Protein AF-A0A7W0K1G7-F1 (afdb_monomer)

Nearest PDB structures (foldseek):
  1kll-assembly1_A-2  TM=8.749E-01  e=5.408E-03  Streptomyces lavendulae
  1kmz-assembly1_A  TM=8.647E-01  e=8.917E-03  Streptomyces lavendulae
  2a4x-assembly1_B  TM=8.771E-01  e=1.076E-02  Streptomyces caespitosus
  3e5d-assembly1_A-2  TM=8.400E-01  e=2.747E-02  Listeria monocytogenes serotype 4b str. F2365
  2pjs-assembly1_B  TM=8.213E-01  e=3.997E-02  Agrobacterium fabrum str. C58

pLDDT: mean 77.23, std 14.1, range [45.22, 93.88]

Secondary structure (DSSP, 8-state):
-HHHHHHTT-EEEEEEEEETTTEEEEEEE-TTS-EEEEEEES------TT-S-S----------PPP--

Mean predicted aligned error: 13.35 Å

Foldseek 3Di:
DVVVCVVVVWAWPADFDQDPVAWTWTWTADPVRDIDIDIDGNDDPDPDPPPPPPPPPPPPPPPPDDDDD

Structure (mmCIF, N/CA/C/O backbone):
data_AF-A0A7W0K1G7-F1
#
_entry.id   AF-A0A7W0K1G7-F1
#
loop_
_atom_site.group_PDB
_atom_site.id
_atom_site.type_symbol
_atom_site.label_atom_id
_atom_site.label_alt_id
_atom_site.label_comp_id
_atom_site.label_asym_id
_atom_site.label_entity_id
_atom_site.label_seq_id
_atom_site.pdbx_PDB_ins_code
_atom_site.Cartn_x
_atom_site.Cartn_y
_atom_site.Cartn_z
_atom_site.occupancy
_atom_site.B_iso_or_equiv
_atom_site.auth_seq_id
_atom_site.auth_comp_id
_atom_site.auth_asym_id
_atom_site.auth_atom_id
_atom_site.pdbx_PDB_model_num
ATOM 1 N N . MET A 1 1 ? 0.581 -10.973 0.294 1.00 62.59 1 MET A N 1
ATOM 2 C CA . MET A 1 1 ? 1.008 -9.975 1.299 1.00 62.59 1 MET A CA 1
ATOM 3 C C . MET A 1 1 ? -0.195 -9.247 1.886 1.00 62.59 1 MET A C 1
ATOM 5 O O . MET A 1 1 ? -0.515 -9.509 3.033 1.00 62.59 1 MET A O 1
A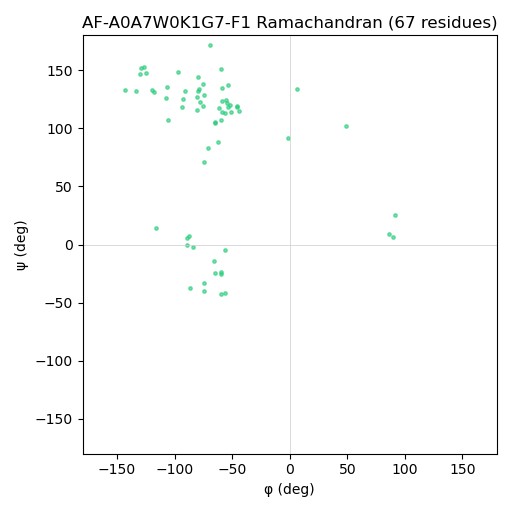TOM 9 N N . VAL A 1 2 ? -0.928 -8.449 1.102 1.00 72.19 2 VAL A N 1
ATOM 10 C CA . VAL A 1 2 ? -2.074 -7.653 1.593 1.00 72.19 2 VAL A CA 1
ATOM 11 C C . VAL A 1 2 ? -3.163 -8.481 2.284 1.00 72.19 2 VAL A C 1
ATOM 13 O O . VAL A 1 2 ? -3.578 -8.117 3.373 1.00 72.19 2 VAL A O 1
ATOM 16 N N . GLY A 1 3 ? -3.525 -9.659 1.759 1.00 75.62 3 GLY A N 1
ATOM 17 C CA . GLY A 1 3 ? -4.525 -10.520 2.414 1.00 75.62 3 GLY A CA 1
ATOM 18 C C . GLY A 1 3 ? -4.161 -10.977 3.838 1.00 75.62 3 GLY A C 1
ATOM 19 O O . GLY A 1 3 ? -5.053 -11.217 4.643 1.00 75.62 3 GLY A O 1
ATOM 20 N N . ARG A 1 4 ? -2.866 -11.040 4.192 1.00 80.19 4 ARG A N 1
ATOM 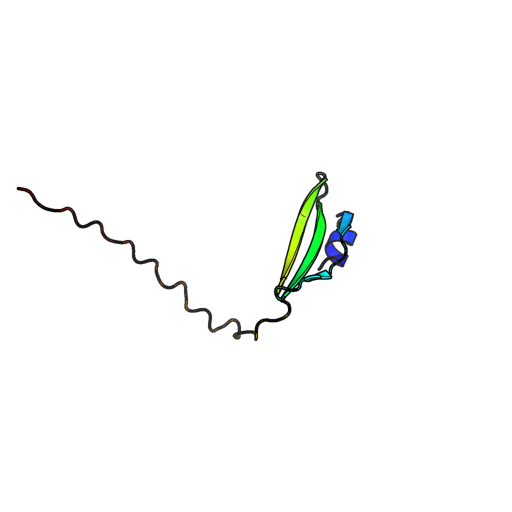21 C CA . ARG A 1 4 ? -2.441 -11.337 5.574 1.00 80.19 4 ARG A CA 1
ATOM 22 C C . ARG A 1 4 ? -2.660 -10.148 6.507 1.00 80.19 4 ARG A C 1
ATOM 24 O O . ARG A 1 4 ? -2.956 -10.351 7.674 1.00 80.19 4 ARG A O 1
ATOM 31 N N . LEU A 1 5 ? -2.525 -8.929 5.990 1.00 76.25 5 LEU A N 1
ATOM 32 C CA . LEU A 1 5 ? -2.742 -7.705 6.756 1.00 76.25 5 LEU A CA 1
ATOM 33 C C . LEU A 1 5 ? -4.233 -7.471 6.988 1.00 76.25 5 LEU A C 1
ATOM 35 O O . LEU A 1 5 ? -4.624 -7.165 8.106 1.00 76.25 5 LEU A O 1
ATOM 39 N N . THR A 1 6 ? -5.073 -7.739 5.986 1.00 77.31 6 THR A N 1
ATOM 40 C CA . THR A 1 6 ? -6.533 -7.727 6.155 1.00 77.31 6 THR A CA 1
ATOM 41 C C . THR A 1 6 ? -6.987 -8.732 7.216 1.00 77.31 6 THR A C 1
ATOM 43 O O . THR A 1 6 ? -7.790 -8.391 8.078 1.00 77.31 6 THR A O 1
ATOM 46 N N . ALA A 1 7 ? -6.426 -9.947 7.221 1.00 79.81 7 ALA A N 1
ATOM 47 C CA . ALA A 1 7 ? -6.705 -10.939 8.264 1.00 79.81 7 ALA A CA 1
ATOM 48 C C . ALA A 1 7 ? -6.217 -10.512 9.664 1.00 79.81 7 ALA A C 1
ATOM 50 O O . ALA A 1 7 ? -6.759 -10.974 10.662 1.00 79.81 7 ALA A O 1
ATOM 51 N N . ALA A 1 8 ? -5.218 -9.628 9.743 1.00 81.00 8 ALA A N 1
ATOM 52 C CA . ALA A 1 8 ? -4.696 -9.074 10.991 1.00 81.00 8 ALA A CA 1
ATOM 53 C C . ALA A 1 8 ? -5.423 -7.790 11.446 1.00 81.00 8 ALA A C 1
ATOM 55 O O . ALA A 1 8 ? -5.003 -7.170 12.417 1.00 81.00 8 ALA A O 1
ATOM 56 N N . GLY A 1 9 ? -6.494 -7.383 10.753 1.00 79.44 9 GLY A N 1
ATOM 57 C CA . GLY A 1 9 ? -7.292 -6.202 11.098 1.00 79.44 9 GLY A CA 1
ATOM 58 C C . GLY A 1 9 ? -6.833 -4.892 10.453 1.00 79.44 9 GLY A C 1
ATOM 59 O O . GLY A 1 9 ? -7.402 -3.847 10.752 1.00 79.44 9 GLY A O 1
ATOM 60 N N . ALA A 1 10 ? -5.849 -4.919 9.548 1.00 83.75 10 ALA A N 1
ATOM 61 C CA . ALA A 1 10 ? -5.458 -3.732 8.791 1.00 83.75 10 ALA A CA 1
ATOM 62 C C . ALA A 1 10 ? -6.502 -3.411 7.707 1.00 83.75 10 ALA A C 1
ATOM 64 O O . ALA A 1 10 ? -6.855 -4.271 6.890 1.00 83.75 10 ALA A O 1
ATOM 65 N N . ALA A 1 11 ? -6.972 -2.164 7.660 1.00 86.94 11 ALA A N 1
ATOM 66 C CA . ALA A 1 11 ? -7.930 -1.724 6.648 1.00 86.94 11 ALA A CA 1
ATOM 67 C C . ALA A 1 11 ? -7.212 -1.420 5.326 1.00 86.94 11 ALA A C 1
ATOM 69 O O . ALA A 1 11 ? -6.208 -0.716 5.307 1.00 86.94 11 ALA A O 1
ATOM 70 N N . VAL A 1 12 ? -7.712 -1.919 4.194 1.00 88.06 12 VAL A N 1
ATOM 71 C CA . VAL A 1 12 ? -7.122 -1.604 2.882 1.00 88.06 12 VAL A CA 1
ATOM 72 C C . VAL A 1 12 ? -7.616 -0.229 2.431 1.00 88.06 12 VAL A C 1
ATOM 74 O O . VAL A 1 12 ? -8.804 -0.048 2.189 1.00 88.06 12 VAL A O 1
ATOM 77 N N . LEU A 1 13 ? -6.700 0.735 2.307 1.00 90.19 13 LEU A N 1
ATOM 78 C CA . LEU A 1 13 ? -6.993 2.098 1.846 1.00 90.19 13 LEU A CA 1
ATOM 79 C C . LEU A 1 13 ? -6.948 2.200 0.318 1.00 90.19 13 LEU A C 1
ATOM 81 O O . LEU A 1 13 ? -7.742 2.916 -0.288 1.00 90.19 13 LEU A O 1
ATOM 85 N N . LYS A 1 14 ? -6.010 1.484 -0.311 1.00 90.62 14 LYS A N 1
ATOM 86 C CA . LYS A 1 14 ? -5.928 1.309 -1.766 1.00 90.62 14 LYS A CA 1
ATOM 87 C C . LYS A 1 14 ? -5.456 -0.095 -2.088 1.00 90.62 14 LYS A C 1
ATOM 89 O O . LYS A 1 14 ? -4.454 -0.564 -1.541 1.00 90.62 14 LYS A O 1
ATOM 94 N N . GLU A 1 15 ? -6.154 -0.724 -3.024 1.00 90.88 15 GLU A N 1
ATOM 95 C CA . GLU A 1 15 ? -5.772 -2.026 -3.550 1.00 90.88 15 GLU A CA 1
ATOM 96 C C . GLU A 1 15 ? -4.378 -1.990 -4.202 1.00 90.88 15 GLU A C 1
ATOM 98 O O . GLU A 1 15 ? -3.962 -0.943 -4.712 1.00 90.88 15 GLU A O 1
ATOM 103 N N . PRO A 1 16 ? -3.647 -3.122 -4.202 1.00 92.19 16 PRO A N 1
ATOM 104 C CA . PRO A 1 16 ? -2.372 -3.230 -4.896 1.00 92.19 16 PRO A CA 1
ATOM 105 C C . PRO A 1 16 ? -2.503 -2.874 -6.378 1.00 92.19 16 PRO A C 1
ATOM 107 O O . PRO A 1 16 ? -3.267 -3.510 -7.103 1.00 92.19 16 PRO A O 1
ATOM 110 N N . ARG A 1 17 ? -1.712 -1.908 -6.841 1.00 92.38 17 ARG A N 1
ATOM 111 C CA . ARG A 1 17 ? -1.646 -1.511 -8.249 1.00 92.38 17 ARG A CA 1
ATOM 112 C C . ARG A 1 17 ? -0.206 -1.453 -8.736 1.00 92.38 17 ARG A C 1
ATOM 114 O O . ARG A 1 17 ? 0.697 -1.073 -7.996 1.00 92.38 17 ARG A O 1
ATOM 121 N N . ASP A 1 18 ? -0.039 -1.795 -10.006 1.00 93.38 18 ASP A N 1
ATOM 122 C CA . ASP A 1 18 ? 1.218 -1.663 -10.730 1.00 93.38 18 ASP A CA 1
ATOM 123 C C . ASP A 1 18 ? 1.426 -0.205 -11.131 1.00 93.38 18 ASP A C 1
ATOM 125 O O . ASP A 1 18 ? 0.587 0.415 -11.790 1.00 93.38 18 ASP A O 1
ATOM 129 N N . MET A 1 19 ? 2.542 0.346 -10.685 1.00 93.50 19 MET A N 1
ATOM 130 C CA . MET A 1 19 ? 2.929 1.724 -10.906 1.00 93.50 19 MET A CA 1
ATOM 131 C C . MET A 1 19 ? 3.892 1.810 -12.095 1.00 93.50 19 MET A C 1
ATOM 133 O O . MET A 1 19 ? 4.688 0.894 -12.316 1.00 93.50 19 MET A O 1
ATOM 137 N N . PRO A 1 20 ? 3.866 2.919 -12.857 1.00 90.38 20 PRO A N 1
ATOM 138 C CA . PRO A 1 20 ? 4.622 3.042 -14.107 1.00 90.38 20 PRO A CA 1
ATOM 139 C C . PRO A 1 20 ? 6.147 3.022 -13.923 1.00 90.38 20 PRO A C 1
ATOM 141 O O . PRO A 1 20 ? 6.875 2.827 -14.888 1.00 90.38 20 PRO A O 1
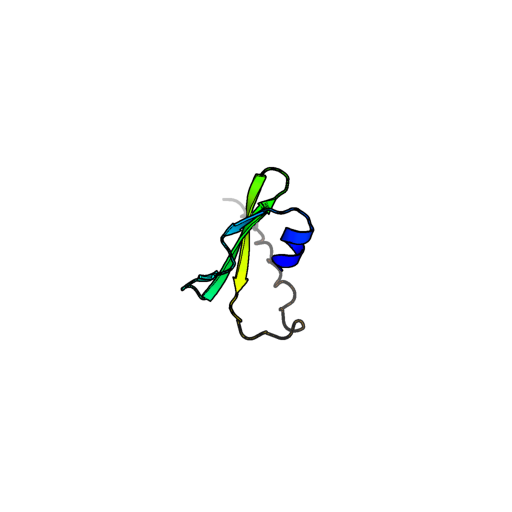ATOM 144 N N . TRP A 1 21 ? 6.637 3.195 -12.695 1.00 85.12 21 TRP A N 1
ATOM 145 C CA . TRP A 1 21 ? 8.053 3.081 -12.341 1.00 85.12 21 TRP A CA 1
ATOM 146 C C . TRP A 1 21 ? 8.500 1.650 -11.989 1.00 85.12 21 TRP A C 1
ATOM 148 O O . TRP A 1 21 ? 9.633 1.462 -11.561 1.00 85.12 21 TRP A O 1
ATOM 158 N N . GLY A 1 22 ? 7.644 0.636 -12.175 1.00 90.25 22 GLY A N 1
ATOM 159 C CA . GLY A 1 22 ? 8.032 -0.774 -12.036 1.00 90.25 22 GLY A CA 1
ATOM 160 C C . GLY A 1 22 ? 7.842 -1.367 -10.638 1.00 90.25 22 GLY A C 1
ATOM 161 O O . GLY A 1 22 ? 8.502 -2.342 -10.283 1.00 90.25 22 GLY A O 1
ATOM 162 N N . GLU A 1 23 ? 6.928 -0.821 -9.840 1.00 92.19 23 GLU A N 1
ATOM 163 C CA . GLU A 1 23 ? 6.589 -1.348 -8.515 1.00 92.19 23 GLU A CA 1
ATOM 164 C C . GLU A 1 23 ? 5.094 -1.623 -8.392 1.00 92.19 23 GLU A C 1
ATOM 166 O O . GLU A 1 23 ? 4.266 -0.902 -8.939 1.00 92.19 23 GLU A O 1
ATOM 171 N N . ARG A 1 24 ? 4.737 -2.646 -7.619 1.00 93.19 24 ARG A N 1
ATOM 172 C CA . ARG A 1 24 ? 3.384 -2.883 -7.131 1.00 93.19 24 ARG A CA 1
ATOM 173 C C . ARG A 1 24 ? 3.237 -2.248 -5.758 1.00 93.19 24 ARG A C 1
ATOM 175 O O . ARG A 1 24 ? 3.920 -2.661 -4.821 1.00 93.19 24 ARG A O 1
ATOM 182 N N . VAL A 1 25 ? 2.324 -1.290 -5.637 1.00 93.69 25 VAL A N 1
ATOM 183 C CA . VAL A 1 25 ? 2.094 -0.531 -4.403 1.00 93.69 25 VAL A CA 1
ATOM 184 C C . VAL A 1 25 ? 0.665 -0.730 -3.910 1.00 93.69 25 VAL A C 1
ATOM 186 O O . VAL A 1 25 ? -0.281 -0.626 -4.687 1.00 93.69 25 VAL A O 1
ATOM 189 N N . ALA A 1 26 ? 0.504 -0.998 -2.616 1.00 93.88 26 ALA A N 1
ATOM 190 C CA . ALA A 1 26 ? -0.780 -1.018 -1.916 1.00 93.88 26 ALA A CA 1
ATOM 191 C C . ALA A 1 26 ? -0.727 -0.102 -0.691 1.00 93.88 26 ALA A C 1
ATOM 193 O O . ALA A 1 26 ? 0.342 0.072 -0.105 1.00 93.88 26 ALA A O 1
ATOM 194 N N . TYR A 1 27 ? -1.874 0.431 -0.271 1.00 93.75 27 TYR A N 1
ATOM 195 C CA . TYR A 1 27 ? -1.972 1.209 0.964 1.00 93.75 27 TYR A CA 1
ATOM 196 C C . TYR A 1 27 ? -2.914 0.524 1.939 1.00 93.75 27 TYR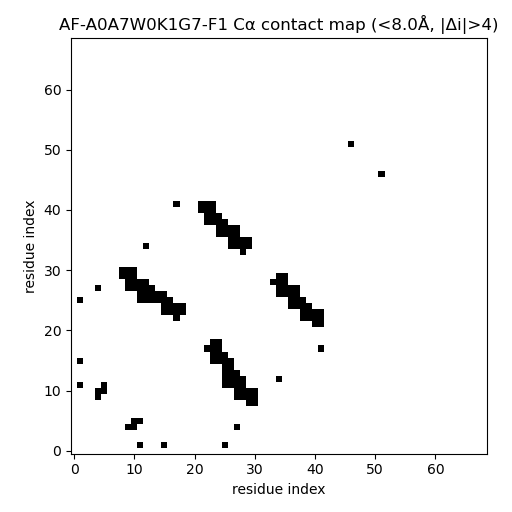 A C 1
ATOM 198 O O . TYR A 1 27 ? -4.035 0.160 1.579 1.00 93.75 27 TYR A O 1
ATOM 206 N N . VAL A 1 28 ? -2.467 0.384 3.179 1.00 92.75 28 VAL A N 1
ATOM 207 C CA . VAL A 1 28 ? -3.262 -0.143 4.289 1.00 92.75 28 VAL A CA 1
ATOM 208 C C . VAL A 1 28 ? -3.178 0.815 5.473 1.00 92.75 28 VAL A C 1
ATOM 210 O O . VAL A 1 28 ? -2.187 1.523 5.605 1.00 92.75 28 VAL A O 1
ATOM 213 N N . ALA A 1 29 ? -4.201 0.859 6.315 1.00 93.31 29 ALA A N 1
ATOM 214 C CA . ALA A 1 29 ? -4.130 1.483 7.625 1.00 93.31 29 ALA A CA 1
ATOM 215 C C . ALA A 1 29 ? -3.708 0.426 8.645 1.00 93.31 29 ALA A C 1
ATOM 217 O O . ALA A 1 29 ? -4.259 -0.680 8.651 1.00 93.31 29 ALA A O 1
ATOM 218 N N . ASP A 1 30 ? -2.735 0.758 9.485 1.00 87.88 30 ASP A N 1
ATOM 219 C CA . ASP A 1 30 ? -2.462 -0.022 10.688 1.00 87.88 30 ASP A CA 1
ATOM 220 C C . ASP A 1 30 ? -3.611 0.144 11.718 1.00 87.88 30 ASP A C 1
ATOM 222 O O . ASP A 1 30 ? -4.521 0.955 11.509 1.00 87.88 30 ASP A O 1
ATOM 226 N N . PRO A 1 31 ? -3.626 -0.634 12.815 1.00 86.12 31 PRO A N 1
ATOM 227 C CA . PRO A 1 31 ? -4.664 -0.524 13.843 1.00 86.12 31 PRO A CA 1
ATOM 228 C C . PRO A 1 31 ? -4.756 0.852 14.523 1.00 86.12 31 PRO A C 1
ATOM 230 O O . PRO A 1 31 ? -5.824 1.202 15.020 1.00 86.12 31 PRO A O 1
ATOM 233 N N . ASP A 1 32 ? -3.672 1.631 14.518 1.00 87.75 32 ASP A N 1
ATOM 234 C CA . ASP A 1 32 ? -3.622 2.987 15.074 1.00 87.75 32 ASP A CA 1
ATOM 235 C C . ASP A 1 32 ? -4.123 4.045 14.068 1.00 87.75 32 ASP A C 1
ATOM 237 O O . ASP A 1 32 ? -4.209 5.233 14.383 1.00 87.75 32 ASP A O 1
ATOM 241 N N . GLY A 1 33 ? -4.489 3.622 12.853 1.00 88.25 33 GLY A N 1
ATOM 242 C CA . GLY A 1 33 ? -4.996 4.477 11.785 1.00 88.25 33 GLY A CA 1
ATOM 243 C C . GLY A 1 33 ? -3.910 5.118 10.918 1.00 88.25 33 GLY A C 1
ATOM 244 O O . GLY A 1 33 ? -4.230 5.966 10.081 1.00 88.25 33 GLY A O 1
ATOM 245 N N . ASN A 1 34 ? -2.641 4.726 11.059 1.00 92.56 34 ASN A N 1
ATOM 246 C CA . ASN A 1 34 ? -1.561 5.268 10.242 1.00 92.56 34 ASN A CA 1
ATOM 247 C C . ASN A 1 34 ? -1.546 4.626 8.845 1.00 92.56 34 ASN A C 1
ATOM 249 O O . ASN A 1 34 ? -1.596 3.397 8.718 1.00 92.56 34 ASN A O 1
ATOM 253 N N . PRO A 1 35 ? -1.416 5.424 7.770 1.00 91.81 35 PRO A N 1
ATOM 254 C CA . PRO A 1 35 ? -1.311 4.900 6.417 1.00 91.81 35 PRO A CA 1
ATOM 255 C C . PRO A 1 35 ? 0.080 4.303 6.162 1.00 91.81 35 PRO A C 1
ATOM 257 O O . PRO A 1 35 ? 1.093 5.000 6.160 1.00 91.81 35 PRO A O 1
ATOM 260 N N . VAL A 1 36 ? 0.118 3.009 5.863 1.00 93.00 36 VAL A N 1
ATOM 261 C CA . VAL A 1 36 ? 1.316 2.249 5.505 1.00 93.00 36 VAL A CA 1
ATOM 262 C C . VAL A 1 36 ? 1.294 1.922 4.014 1.00 93.00 36 VAL A C 1
ATOM 264 O O . VAL A 1 36 ? 0.346 1.322 3.499 1.00 93.00 36 VAL A O 1
ATOM 267 N N . ALA A 1 37 ? 2.370 2.291 3.318 1.00 92.56 37 ALA A N 1
ATOM 268 C CA . ALA A 1 37 ? 2.593 1.932 1.923 1.00 92.56 37 ALA A CA 1
ATOM 269 C C . ALA A 1 37 ? 3.405 0.632 1.831 1.00 92.56 37 ALA A C 1
ATOM 271 O O . ALA A 1 37 ? 4.502 0.525 2.376 1.00 92.56 37 ALA A O 1
ATOM 272 N N . LEU A 1 38 ? 2.877 -0.352 1.110 1.00 91.25 38 LEU A N 1
ATOM 273 C CA . LEU A 1 38 ? 3.558 -1.607 0.811 1.00 91.25 38 LEU A CA 1
ATOM 274 C C . LEU A 1 38 ? 3.991 -1.582 -0.647 1.00 91.25 38 LEU A C 1
ATOM 276 O O . LEU A 1 38 ? 3.143 -1.712 -1.529 1.00 91.25 38 LEU A O 1
ATOM 280 N N . ALA A 1 39 ? 5.290 -1.432 -0.888 1.00 91.19 39 ALA A N 1
ATOM 281 C CA . ALA A 1 39 ? 5.879 -1.457 -2.219 1.00 91.19 39 ALA A CA 1
ATOM 282 C C . ALA A 1 39 ? 6.641 -2.767 -2.447 1.00 91.19 39 ALA A C 1
ATOM 284 O O . ALA A 1 39 ? 7.381 -3.240 -1.582 1.00 91.19 39 ALA A O 1
ATOM 285 N N . ALA A 1 40 ? 6.454 -3.360 -3.619 1.00 89.56 40 ALA A N 1
ATOM 286 C CA . ALA A 1 40 ? 7.230 -4.497 -4.088 1.00 89.56 40 ALA A CA 1
ATOM 287 C C . ALA A 1 40 ? 7.659 -4.245 -5.531 1.00 89.56 40 ALA A C 1
ATOM 289 O O . ALA A 1 40 ? 6.827 -3.900 -6.365 1.00 89.56 40 ALA A O 1
ATOM 290 N N . ALA A 1 41 ? 8.935 -4.457 -5.848 1.00 87.25 41 ALA A N 1
ATOM 291 C CA . ALA A 1 41 ? 9.392 -4.395 -7.231 1.00 87.25 41 ALA A CA 1
ATOM 292 C C . ALA A 1 41 ? 8.625 -5.413 -8.093 1.00 87.25 41 ALA A C 1
ATOM 294 O O . ALA A 1 41 ? 8.476 -6.579 -7.706 1.00 87.25 41 ALA A O 1
ATOM 295 N N . LEU A 1 42 ? 8.171 -4.992 -9.275 1.00 82.25 42 LEU A N 1
ATOM 296 C CA . LEU A 1 42 ? 7.657 -5.877 -10.320 1.00 82.25 42 LEU A CA 1
ATOM 297 C C . LEU A 1 42 ? 8.847 -6.595 -10.961 1.00 82.25 42 LEU A C 1
ATOM 299 O O . LEU A 1 42 ? 9.244 -6.279 -12.068 1.00 82.25 42 LEU A O 1
ATOM 303 N N . ALA A 1 43 ? 9.450 -7.517 -10.208 1.00 72.62 43 ALA A N 1
ATOM 304 C CA . ALA A 1 43 ? 10.608 -8.322 -10.583 1.00 72.62 43 ALA A CA 1
ATOM 305 C C . ALA A 1 43 ? 11.797 -7.530 -11.176 1.00 72.62 43 ALA A C 1
ATOM 307 O O . ALA A 1 43 ? 11.879 -7.264 -12.370 1.00 72.62 43 ALA A O 1
ATOM 308 N N . TYR A 1 44 ? 12.816 -7.296 -10.351 1.00 60.16 44 TYR A N 1
ATOM 309 C CA . TYR A 1 44 ? 14.190 -7.262 -10.858 1.00 60.16 44 TYR A CA 1
ATOM 310 C C . TYR A 1 44 ? 14.669 -8.718 -11.014 1.00 60.16 44 TYR A C 1
ATOM 312 O O . TYR A 1 44 ? 14.281 -9.541 -10.172 1.00 60.16 44 TYR A O 1
ATOM 320 N N . PRO A 1 45 ? 15.482 -9.084 -12.029 1.00 62.97 45 PRO A N 1
ATOM 321 C CA . PRO A 1 45 ? 16.045 -10.429 -12.110 1.00 62.97 45 PRO A CA 1
ATOM 322 C C . PRO A 1 45 ? 16.721 -10.755 -10.780 1.00 62.97 45 PRO A C 1
ATOM 324 O O . PRO A 1 45 ? 17.589 -10.020 -10.304 1.00 62.97 45 PRO A O 1
ATOM 327 N N . SER A 1 46 ? 16.245 -11.818 -10.134 1.00 65.19 46 SER A N 1
ATOM 328 C CA . SER A 1 46 ? 16.703 -12.208 -8.811 1.00 65.19 46 SER A CA 1
ATOM 329 C C . SER A 1 46 ? 18.167 -12.613 -8.922 1.00 65.19 46 SER A C 1
ATOM 331 O O . SER A 1 46 ? 18.476 -13.698 -9.407 1.00 65.19 46 SER A O 1
ATOM 333 N N . ILE A 1 47 ? 19.081 -11.755 -8.472 1.00 65.06 47 ILE A N 1
ATOM 334 C CA . ILE A 1 47 ? 20.415 -12.227 -8.113 1.00 65.06 47 ILE A CA 1
ATOM 335 C C . ILE A 1 47 ? 20.185 -13.277 -7.014 1.00 65.06 47 ILE A C 1
ATOM 337 O O . ILE A 1 47 ? 19.517 -12.955 -6.021 1.00 65.06 47 ILE A O 1
ATOM 341 N N . PRO A 1 48 ? 20.657 -14.529 -7.171 1.00 66.25 48 PRO A N 1
ATOM 342 C CA . PRO A 1 48 ? 20.494 -15.537 -6.137 1.00 66.25 48 PRO A CA 1
ATOM 343 C C . PRO A 1 48 ? 21.047 -14.984 -4.824 1.00 66.25 48 PRO A C 1
ATOM 345 O O . PRO A 1 48 ? 22.097 -14.341 -4.794 1.00 66.25 48 PRO A O 1
ATOM 348 N N . SER A 1 49 ? 20.326 -15.220 -3.728 1.00 62.16 49 SER A N 1
ATOM 349 C CA . SER A 1 49 ? 20.580 -14.622 -2.408 1.00 62.16 49 SER A CA 1
ATOM 350 C C . SER A 1 49 ? 22.000 -14.853 -1.847 1.00 62.16 49 SER A C 1
ATOM 352 O O . SER A 1 49 ? 22.326 -14.300 -0.801 1.00 62.16 49 SER A O 1
ATOM 354 N N . GLY A 1 50 ? 22.848 -15.635 -2.523 1.00 59.56 50 GLY A N 1
ATOM 355 C CA . GLY A 1 50 ? 24.252 -15.869 -2.186 1.00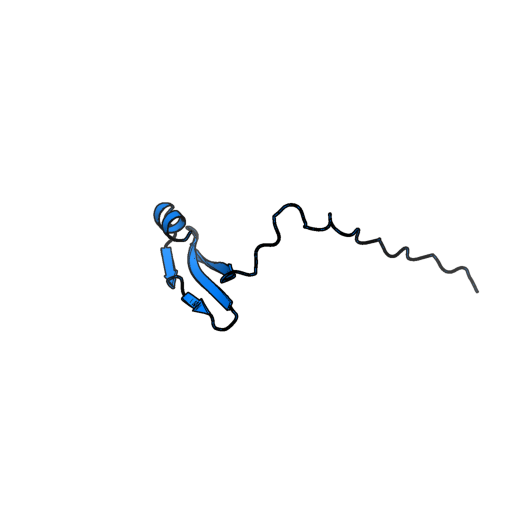 59.56 50 GLY A CA 1
ATOM 356 C C . GLY A 1 50 ? 25.264 -14.897 -2.805 1.00 59.56 50 GLY A C 1
ATOM 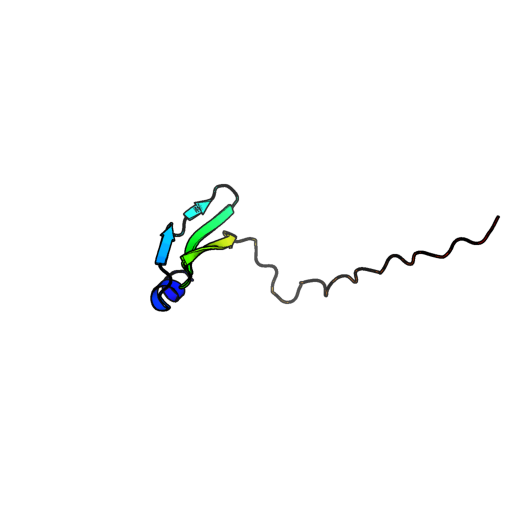357 O O . GLY A 1 50 ? 26.450 -15.058 -2.547 1.00 59.56 50 GLY A O 1
ATOM 358 N N . SER A 1 51 ? 24.849 -13.911 -3.611 1.00 55.19 51 SER A N 1
ATOM 359 C CA . SER A 1 51 ? 25.789 -13.009 -4.311 1.00 55.19 51 SER A CA 1
ATOM 360 C C . SER A 1 51 ? 25.689 -11.543 -3.897 1.00 55.19 51 SER A C 1
ATOM 362 O O . SER A 1 51 ? 26.232 -10.682 -4.587 1.00 55.19 51 SER A O 1
ATOM 364 N N . ARG A 1 52 ? 25.022 -11.224 -2.778 1.00 61.50 52 ARG A N 1
ATOM 365 C CA . ARG A 1 52 ? 25.226 -9.905 -2.162 1.00 61.50 52 ARG A CA 1
ATOM 366 C C . ARG A 1 52 ? 26.708 -9.837 -1.786 1.00 61.50 52 ARG A C 1
ATOM 368 O O . ARG A 1 52 ? 27.119 -10.670 -0.976 1.00 61.50 52 ARG A O 1
ATOM 375 N N . PRO A 1 53 ? 27.519 -8.917 -2.343 1.00 57.03 53 PRO A N 1
ATOM 376 C 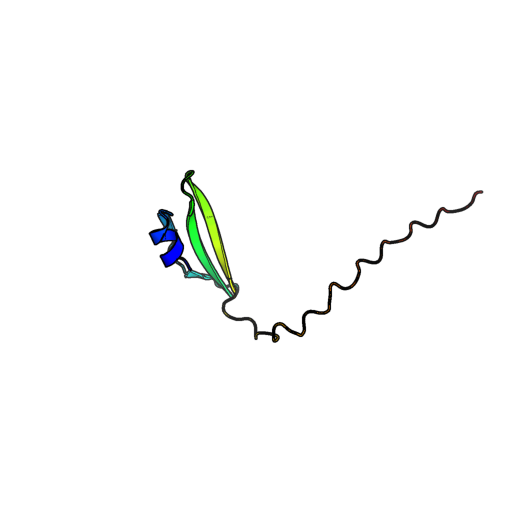CA . PRO A 1 53 ? 28.834 -8.688 -1.775 1.00 57.03 53 PRO A CA 1
ATOM 377 C C . PRO A 1 53 ? 28.596 -8.368 -0.300 1.00 57.03 53 PRO A C 1
ATOM 379 O O . PRO A 1 53 ? 27.791 -7.485 0.014 1.00 57.03 53 PRO A O 1
ATOM 382 N N . SER A 1 54 ? 29.195 -9.171 0.586 1.00 60.56 54 SER A N 1
ATOM 383 C CA . SER A 1 54 ? 29.256 -8.880 2.017 1.00 60.56 54 SER A CA 1
ATOM 384 C C . SER A 1 54 ? 29.610 -7.410 2.120 1.00 60.56 54 SER A C 1
ATOM 386 O O . SER A 1 54 ? 30.637 -7.026 1.563 1.00 60.56 54 SER A O 1
ATOM 388 N N . SER A 1 55 ? 28.670 -6.626 2.665 1.00 62.09 55 SER A N 1
ATOM 389 C CA . SER A 1 55 ? 28.787 -5.210 3.017 1.00 62.09 55 SER A CA 1
ATOM 390 C C . SER A 1 55 ? 30.186 -4.696 2.723 1.00 62.09 55 SER A C 1
ATOM 392 O O . SER A 1 55 ? 31.071 -4.888 3.556 1.00 62.09 55 SER A O 1
ATOM 394 N N . ALA A 1 56 ? 30.401 -4.157 1.514 1.00 60.53 56 ALA A N 1
ATOM 395 C CA . ALA A 1 56 ? 31.663 -3.515 1.200 1.00 60.53 56 ALA A CA 1
ATOM 396 C C . ALA A 1 56 ? 31.899 -2.536 2.341 1.00 60.53 56 ALA A C 1
ATOM 398 O O . ALA A 1 56 ? 31.062 -1.662 2.585 1.00 60.53 56 ALA A O 1
ATOM 399 N N . SER A 1 57 ? 32.945 -2.814 3.116 1.00 64.31 57 SER A N 1
ATOM 400 C CA . SER A 1 57 ? 33.307 -2.055 4.293 1.00 64.31 57 SER A CA 1
ATOM 401 C C . SER A 1 57 ? 33.235 -0.590 3.906 1.00 64.31 57 SER A C 1
ATOM 403 O O . SER A 1 57 ? 33.945 -0.158 2.996 1.00 64.31 57 SER A O 1
ATOM 405 N N . PHE A 1 58 ? 32.355 0.171 4.556 1.00 63.16 58 PHE A N 1
ATOM 406 C CA . PHE A 1 58 ? 32.513 1.613 4.588 1.00 63.16 58 PHE A CA 1
ATOM 407 C C . PHE A 1 58 ? 33.841 1.829 5.309 1.00 63.16 58 PHE A C 1
ATOM 409 O O . PHE A 1 58 ? 33.886 1.864 6.538 1.00 63.16 58 PHE A O 1
ATOM 416 N N . SER A 1 59 ? 34.942 1.839 4.551 1.00 72.19 59 SER A N 1
ATOM 417 C CA . SER A 1 59 ? 36.241 2.221 5.074 1.00 72.19 59 SER A CA 1
ATOM 418 C C . SER A 1 59 ? 36.041 3.605 5.648 1.00 72.19 59 SER A C 1
ATOM 420 O O . SER A 1 59 ? 35.701 4.548 4.931 1.00 72.19 59 SER A O 1
ATOM 422 N N . ARG A 1 60 ? 36.167 3.691 6.971 1.00 69.62 60 ARG A N 1
ATOM 423 C CA . ARG A 1 60 ? 36.186 4.951 7.690 1.00 69.62 60 ARG A CA 1
ATOM 424 C C . ARG A 1 60 ? 37.271 5.790 7.027 1.00 69.62 60 ARG A C 1
ATOM 426 O O . ARG A 1 60 ? 38.420 5.362 6.984 1.00 69.62 60 ARG A O 1
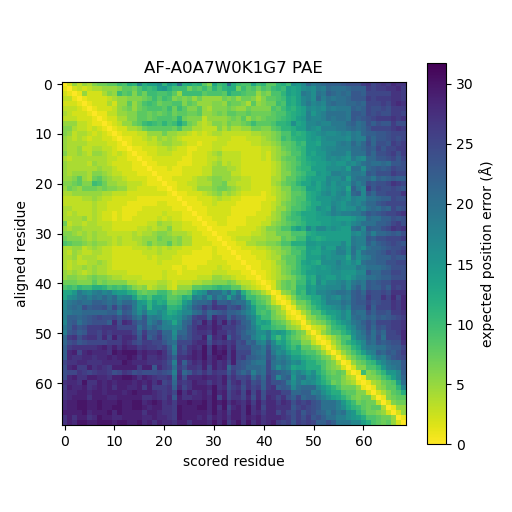ATOM 433 N N . CYS A 1 61 ? 36.897 6.929 6.453 1.00 57.47 61 CYS A N 1
ATOM 434 C CA . CYS A 1 61 ? 37.874 7.908 6.009 1.00 57.47 61 CYS A CA 1
ATOM 435 C C . CYS A 1 61 ? 38.669 8.310 7.254 1.00 57.47 61 CYS A C 1
ATOM 437 O O . CYS A 1 61 ? 38.118 8.950 8.152 1.00 57.47 61 CYS A O 1
ATOM 439 N N . ASP A 1 62 ? 39.915 7.851 7.348 1.00 62.81 62 ASP A N 1
ATOM 440 C CA . ASP A 1 62 ? 40.852 8.280 8.376 1.00 62.81 62 ASP A CA 1
ATOM 441 C C . ASP A 1 62 ? 41.111 9.766 8.122 1.00 62.81 62 ASP A C 1
ATOM 443 O O . ASP A 1 62 ? 41.739 10.147 7.131 1.00 62.81 62 ASP A O 1
ATOM 447 N N . ALA A 1 63 ? 40.532 10.625 8.960 1.00 65.00 63 ALA A N 1
ATOM 448 C CA . ALA A 1 63 ? 40.900 12.027 9.002 1.00 65.00 63 ALA A CA 1
ATOM 449 C C . ALA A 1 63 ? 42.300 12.085 9.617 1.00 65.00 63 ALA A C 1
ATOM 451 O O . ALA A 1 63 ? 42.444 12.249 10.825 1.00 65.00 63 ALA A O 1
ATOM 452 N N . SER A 1 64 ? 43.325 11.875 8.788 1.00 60.53 64 SER A N 1
ATOM 453 C CA . SER A 1 64 ? 44.709 12.045 9.204 1.00 60.53 64 SER A CA 1
ATOM 454 C C . SER A 1 64 ? 44.893 13.485 9.672 1.00 60.53 64 SER A C 1
ATOM 456 O O . SER A 1 64 ? 44.778 14.431 8.887 1.00 60.53 64 SER A O 1
ATOM 458 N N . GLU A 1 65 ? 45.154 13.621 10.963 1.00 58.75 65 GLU A N 1
ATOM 459 C CA . GLU A 1 65 ? 45.611 14.825 11.636 1.00 58.75 65 GLU A CA 1
ATOM 460 C C . GLU A 1 65 ? 46.754 15.463 10.826 1.00 58.75 65 GLU A C 1
ATOM 462 O O . GLU A 1 65 ? 47.781 14.834 10.563 1.00 58.75 65 GLU A O 1
ATOM 467 N N . SER A 1 66 ? 46.554 16.698 10.361 1.00 57.53 66 SER A N 1
ATOM 468 C CA . SER A 1 66 ? 47.579 17.445 9.629 1.00 57.53 66 SER A CA 1
ATOM 469 C C . SER A 1 66 ? 48.560 18.060 10.631 1.00 57.53 66 SER A C 1
ATOM 471 O O . SER A 1 66 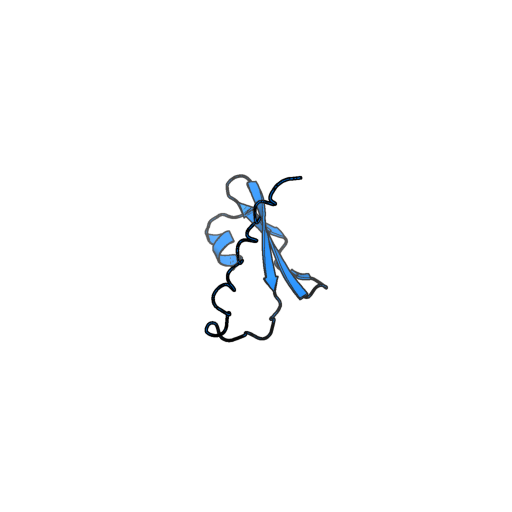? 48.113 18.791 11.519 1.00 57.53 66 SER A O 1
ATOM 473 N N . PRO A 1 67 ? 49.883 17.844 10.509 1.00 61.41 67 PRO A N 1
ATOM 474 C CA . PRO A 1 67 ? 50.842 18.530 11.353 1.00 61.41 67 PRO A CA 1
ATOM 475 C C . PRO A 1 67 ? 51.014 19.987 10.903 1.00 61.41 67 PRO A C 1
ATOM 477 O O . PRO A 1 67 ? 51.065 20.294 9.713 1.00 61.41 67 PRO A O 1
ATOM 480 N N . ALA A 1 68 ? 51.074 20.843 11.921 1.00 53.47 68 ALA A N 1
ATOM 481 C CA . ALA A 1 68 ? 51.652 22.179 12.026 1.00 53.47 68 ALA A CA 1
ATOM 482 C C . ALA A 1 68 ? 52.205 22.872 10.764 1.00 53.47 68 ALA A C 1
ATOM 484 O O . ALA A 1 68 ? 53.109 22.376 10.087 1.00 53.47 68 ALA A O 1
ATOM 485 N N . LYS A 1 69 ? 51.825 24.146 10.629 1.00 45.22 69 LYS A N 1
ATOM 486 C CA . LYS A 1 69 ? 52.796 25.219 10.412 1.00 45.22 69 LYS A CA 1
ATOM 487 C C . LYS A 1 69 ? 52.449 26.421 11.280 1.00 45.22 69 LYS A C 1
ATOM 489 O O . LYS A 1 69 ? 51.237 26.694 11.413 1.00 45.22 69 LYS A O 1
#

Radius of gyration: 21.45 Å; Cα contacts (8 Å, |Δi|>4): 76; chains: 1; bounding box: 61×41×29 Å

Solvent-accessible surface area (backbone atoms only — not comparable to full-atom values): 4587 Å² total; per-residue (Å²): 113,68,70,60,41,48,75,71,64,27,48,76,74,37,75,75,41,82,43,96,89,49,32,36,39,29,31,30,23,47,87,88,64,51,81,44,79,50,76,41,69,64,70,68,85,77,71,62,93,86,68,67,73,74,74,74,72,80,72,73,81,76,80,73,80,78,81,85,131

Sequence (69 aa):
MVGRLTAAGAAVLKEPRDMPWGERVAYVADPDGNPVALAAALAYPSIPSGSRPSSASFSRCDASESPAK